Protein AF-D7KX42-F1 (afdb_monomer_lite)

Structure (mmCIF, N/CA/C/O backbone):
data_AF-D7KX42-F1
#
_entry.id   AF-D7KX42-F1
#
loop_
_atom_site.group_PDB
_atom_site.id
_atom_site.type_symbol
_atom_site.label_atom_id
_atom_site.label_alt_id
_atom_site.label_comp_id
_atom_site.label_asym_id
_atom_site.label_entity_id
_atom_site.label_seq_id
_atom_site.pdbx_PDB_ins_code
_atom_site.Cartn_x
_atom_site.Cartn_y
_atom_site.Cartn_z
_atom_site.occupancy
_atom_site.B_iso_or_equiv
_atom_site.auth_seq_id
_atom_site.auth_comp_id
_atom_site.auth_asym_id
_atom_site.auth_atom_id
_atom_site.pdbx_PDB_model_num
ATOM 1 N N . MET A 1 1 ? 11.787 -17.133 -16.344 1.00 47.09 1 MET A N 1
ATOM 2 C CA . MET A 1 1 ? 11.813 -17.152 -14.866 1.00 47.09 1 MET A CA 1
ATOM 3 C C . MET A 1 1 ? 11.766 -15.702 -14.391 1.00 47.09 1 MET A C 1
ATOM 5 O O . MET A 1 1 ? 12.791 -15.034 -14.402 1.00 47.09 1 MET A O 1
ATOM 9 N N . PHE A 1 2 ? 10.572 -15.176 -14.101 1.00 55.16 2 PHE A N 1
ATOM 10 C CA . PHE A 1 2 ? 10.332 -13.769 -13.735 1.00 55.16 2 PHE A CA 1
ATOM 11 C C . PHE A 1 2 ? 10.331 -13.580 -12.207 1.00 55.16 2 PHE A C 1
ATOM 13 O O . PHE A 1 2 ? 9.434 -12.971 -11.638 1.00 55.16 2 PHE A O 1
ATOM 20 N N . SER A 1 3 ? 11.375 -14.069 -11.534 1.00 71.62 3 SER A N 1
ATOM 21 C CA . SER A 1 3 ? 11.422 -14.182 -10.065 1.00 71.62 3 SER A CA 1
ATOM 22 C C . SER A 1 3 ? 11.335 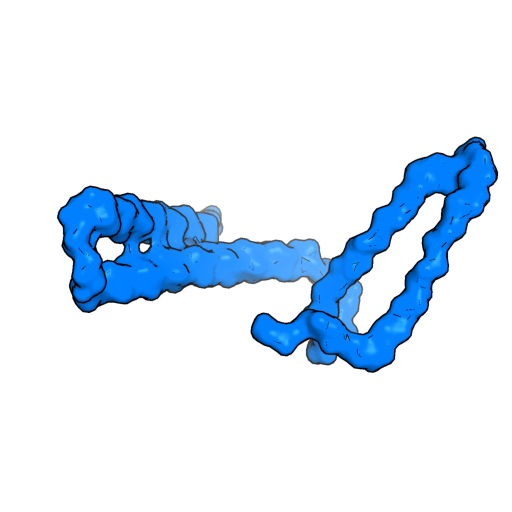-12.857 -9.294 1.00 71.62 3 SER A C 1
ATOM 24 O O . SER A 1 3 ? 11.072 -12.866 -8.095 1.00 71.62 3 SER A O 1
ATOM 26 N N . GLY A 1 4 ? 11.576 -11.715 -9.948 1.00 70.25 4 GLY A N 1
ATOM 27 C CA . GLY A 1 4 ? 11.383 -10.389 -9.351 1.00 70.25 4 GLY A CA 1
ATOM 28 C C . GLY A 1 4 ? 9.946 -9.875 -9.452 1.00 70.25 4 GLY A C 1
ATOM 29 O O . GLY A 1 4 ? 9.493 -9.155 -8.566 1.00 70.25 4 GLY A O 1
ATOM 30 N N . VAL A 1 5 ? 9.221 -10.259 -10.507 1.00 80.81 5 VAL A N 1
ATOM 31 C CA . VAL A 1 5 ? 7.817 -9.869 -10.700 1.00 80.81 5 VAL A CA 1
ATOM 32 C C . VAL A 1 5 ? 6.943 -10.633 -9.714 1.00 80.81 5 VAL A C 1
ATOM 34 O O . VAL A 1 5 ? 6.141 -10.009 -9.031 1.00 80.81 5 VAL A O 1
ATOM 37 N N . ASP A 1 6 ? 7.182 -11.936 -9.549 1.00 86.56 6 ASP A N 1
ATOM 38 C CA . ASP A 1 6 ? 6.420 -12.780 -8.619 1.00 86.56 6 ASP A CA 1
ATOM 39 C C . ASP A 1 6 ? 6.502 -12.253 -7.173 1.00 86.56 6 ASP A C 1
ATOM 41 O O . ASP A 1 6 ? 5.479 -12.072 -6.523 1.00 86.56 6 ASP A O 1
ATOM 45 N N . LYS A 1 7 ? 7.702 -11.871 -6.710 1.00 85.81 7 LYS A N 1
ATOM 46 C CA . LYS A 1 7 ? 7.916 -11.260 -5.381 1.00 85.81 7 LYS A CA 1
ATOM 47 C C . LYS A 1 7 ? 7.252 -9.894 -5.220 1.00 85.81 7 LYS A C 1
ATOM 49 O O . LYS A 1 7 ? 6.828 -9.529 -4.130 1.00 85.81 7 LYS A O 1
ATOM 54 N N . THR A 1 8 ? 7.194 -9.121 -6.303 1.00 88.44 8 THR A N 1
ATOM 55 C CA . THR A 1 8 ? 6.528 -7.812 -6.302 1.00 88.44 8 THR A CA 1
ATOM 56 C C . THR A 1 8 ? 5.021 -7.994 -6.167 1.00 88.44 8 THR A C 1
ATOM 58 O O . THR A 1 8 ? 4.385 -7.304 -5.378 1.00 88.44 8 THR A O 1
ATOM 61 N N . VAL A 1 9 ? 4.452 -8.944 -6.914 1.00 93.12 9 VAL A N 1
ATOM 62 C CA . VAL A 1 9 ? 3.028 -9.284 -6.841 1.00 93.12 9 VAL A CA 1
ATOM 63 C C . VAL A 1 9 ? 2.677 -9.830 -5.458 1.00 93.12 9 VAL A C 1
ATOM 65 O O . VAL A 1 9 ? 1.691 -9.392 -4.877 1.00 93.12 9 VAL A O 1
ATOM 68 N N . GLU A 1 10 ? 3.503 -10.713 -4.899 1.00 92.81 10 GLU A N 1
ATOM 69 C CA . GLU A 1 10 ? 3.324 -11.251 -3.546 1.00 92.81 10 GLU A CA 1
ATOM 70 C C . GLU A 1 10 ? 3.314 -10.145 -2.480 1.00 92.81 10 GLU A C 1
ATOM 72 O O . GLU A 1 10 ? 2.393 -10.092 -1.666 1.00 92.81 10 GLU A O 1
ATOM 77 N N . ALA A 1 11 ? 4.269 -9.208 -2.529 1.00 91.88 11 ALA A N 1
ATOM 78 C CA . ALA A 1 11 ? 4.301 -8.066 -1.616 1.00 91.88 11 ALA A CA 1
ATOM 79 C C . ALA A 1 11 ? 3.043 -7.188 -1.743 1.00 91.88 11 ALA A C 1
ATOM 81 O O . ALA A 1 11 ? 2.475 -6.772 -0.738 1.00 91.88 11 ALA A O 1
ATOM 82 N N . LEU A 1 12 ? 2.567 -6.935 -2.966 1.00 95.94 12 LEU A N 1
ATOM 83 C CA . LEU A 1 12 ? 1.358 -6.135 -3.188 1.00 95.94 12 LEU A CA 1
ATOM 84 C C . LEU A 1 12 ? 0.095 -6.818 -2.656 1.00 95.94 12 LEU A C 1
ATOM 86 O O . LEU A 1 12 ? -0.731 -6.150 -2.036 1.00 95.94 12 LEU A O 1
ATOM 90 N N . LEU A 1 13 ? -0.049 -8.128 -2.872 1.00 96.88 13 LEU A N 1
ATOM 91 C CA . LEU A 1 13 ? -1.172 -8.900 -2.338 1.00 96.88 13 LEU A CA 1
ATOM 92 C C . LEU A 1 13 ? -1.152 -8.905 -0.807 1.00 96.88 13 LEU A C 1
ATOM 94 O O . LEU A 1 13 ? -2.171 -8.635 -0.179 1.00 96.88 13 LEU A O 1
ATOM 98 N N . HIS A 1 14 ? 0.022 -9.107 -0.207 1.00 96.56 14 HIS A N 1
ATOM 99 C CA . HIS A 1 14 ? 0.171 -9.062 1.243 1.00 96.56 14 HIS A CA 1
ATOM 100 C C . HIS A 1 14 ? -0.208 -7.690 1.827 1.00 96.56 14 HIS A C 1
ATOM 102 O O . HIS A 1 14 ? -1.012 -7.607 2.757 1.00 96.56 14 HIS A O 1
ATOM 108 N N . GLY A 1 15 ? 0.296 -6.600 1.239 1.00 96.56 15 GLY A N 1
ATOM 109 C CA . GLY A 1 15 ? -0.063 -5.240 1.646 1.00 96.56 15 GLY A CA 1
ATOM 110 C C . GLY A 1 15 ? -1.555 -4.940 1.471 1.00 96.56 15 GLY A C 1
ATOM 111 O O . GLY A 1 15 ? -2.150 -4.263 2.309 1.00 96.56 15 GLY A O 1
ATOM 112 N N . GLN A 1 16 ? -2.185 -5.471 0.420 1.00 97.38 16 GLN A N 1
ATOM 113 C CA . GLN A 1 16 ? -3.626 -5.343 0.197 1.00 97.38 16 GLN A CA 1
ATOM 114 C C . GLN A 1 16 ? -4.438 -6.027 1.304 1.00 97.38 16 GLN A C 1
ATOM 116 O O . GLN A 1 16 ? -5.381 -5.426 1.824 1.00 97.38 16 GLN A O 1
ATOM 121 N N . ASP A 1 17 ? -4.071 -7.247 1.690 1.00 96.38 17 ASP A N 1
ATOM 122 C CA . ASP A 1 17 ? -4.748 -7.983 2.760 1.00 96.38 17 ASP A CA 1
ATOM 123 C C . ASP A 1 17 ? -4.641 -7.245 4.100 1.00 96.38 17 ASP A C 1
ATOM 125 O O . ASP A 1 17 ? -5.647 -7.050 4.791 1.00 96.38 17 ASP A O 1
ATOM 129 N N . CYS A 1 18 ? -3.450 -6.740 4.435 1.00 94.25 18 CYS A N 1
ATOM 130 C CA . CYS A 1 18 ? -3.239 -5.927 5.633 1.00 94.25 18 CYS A CA 1
ATOM 131 C C . CYS A 1 18 ? -4.054 -4.625 5.604 1.00 94.25 18 CYS A C 1
ATOM 133 O O . CYS A 1 18 ? -4.653 -4.258 6.615 1.00 94.25 18 CYS A O 1
ATOM 135 N N . ALA A 1 19 ? -4.136 -3.948 4.455 1.00 95.12 19 ALA A N 1
ATOM 136 C CA . ALA A 1 19 ? -4.928 -2.729 4.302 1.00 95.12 19 ALA A CA 1
ATOM 137 C C . ALA A 1 19 ? -6.433 -2.993 4.452 1.00 95.12 19 ALA A C 1
ATOM 139 O O . ALA A 1 19 ? -7.141 -2.205 5.081 1.00 95.12 19 ALA A O 1
ATOM 140 N N . ASN A 1 20 ? -6.926 -4.116 3.928 1.00 94.38 20 ASN A N 1
ATOM 141 C CA . ASN A 1 20 ? -8.314 -4.536 4.111 1.00 94.38 20 ASN A CA 1
ATOM 142 C C . 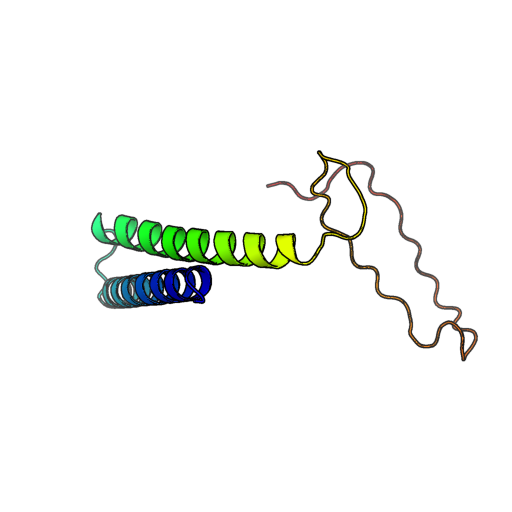ASN A 1 20 ? -8.611 -4.845 5.582 1.00 94.38 20 ASN A C 1
ATOM 144 O O . ASN A 1 20 ? -9.648 -4.428 6.098 1.00 94.38 20 ASN A O 1
ATOM 148 N N . HIS A 1 21 ? -7.694 -5.518 6.279 1.00 92.19 21 HIS A N 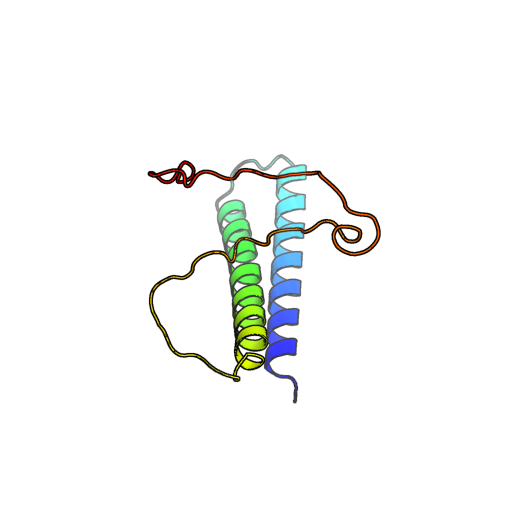1
ATOM 149 C CA . HIS A 1 21 ? -7.840 -5.786 7.707 1.00 92.19 21 HIS A CA 1
ATOM 150 C C . HIS A 1 21 ? -7.848 -4.492 8.530 1.00 92.19 21 HIS A C 1
ATOM 152 O O . HIS A 1 21 ? -8.733 -4.293 9.361 1.00 92.19 21 HIS A O 1
ATOM 158 N N . LEU A 1 22 ? -6.933 -3.569 8.231 1.00 90.81 22 LEU A N 1
ATOM 159 C CA . LEU A 1 22 ? -6.887 -2.246 8.846 1.00 90.81 22 LEU A CA 1
ATOM 160 C C . LEU A 1 22 ? -8.189 -1.470 8.613 1.00 90.81 22 LEU A C 1
ATOM 162 O O . LEU A 1 22 ? -8.738 -0.883 9.542 1.00 90.81 22 LEU A O 1
ATOM 166 N N . LYS A 1 23 ? -8.713 -1.500 7.384 1.00 91.25 23 LYS A N 1
ATOM 167 C CA . LYS A 1 23 ? -9.986 -0.865 7.037 1.00 91.25 23 LYS A CA 1
ATOM 168 C C . LYS A 1 23 ? -11.137 -1.418 7.880 1.00 91.25 23 LYS A C 1
ATOM 170 O O . LYS A 1 23 ? -11.877 -0.630 8.459 1.00 91.25 23 LYS A O 1
ATOM 175 N N . MET A 1 24 ? -11.247 -2.743 8.006 1.00 88.62 24 MET A N 1
ATOM 176 C CA . MET A 1 24 ? -12.272 -3.369 8.850 1.00 88.62 24 MET A CA 1
ATOM 177 C C . MET A 1 24 ? -12.138 -2.954 10.322 1.00 88.62 24 MET A C 1
ATOM 179 O O . MET A 1 24 ? -13.144 -2.706 10.977 1.00 88.62 24 MET A O 1
ATOM 183 N N . GLN A 1 25 ? -10.919 -2.841 10.855 1.00 85.75 25 GLN A N 1
ATOM 184 C CA . GLN A 1 25 ? -10.710 -2.393 12.240 1.00 85.75 25 GLN A CA 1
ATOM 185 C C . GLN A 1 25 ? -11.147 -0.937 12.456 1.00 85.75 25 GLN A C 1
ATOM 187 O O . GLN A 1 25 ? -11.801 -0.624 13.451 1.00 85.75 25 GLN A O 1
ATOM 192 N N . LEU A 1 26 ? -10.836 -0.053 11.504 1.00 85.00 26 LEU A N 1
ATOM 193 C CA . LEU A 1 26 ? -11.217 1.359 11.568 1.00 85.00 26 LEU A CA 1
ATOM 194 C C . LEU A 1 26 ? -12.734 1.565 11.450 1.00 85.00 26 LEU A C 1
ATOM 196 O O . LEU A 1 26 ? -13.287 2.414 12.148 1.00 85.00 26 LEU A O 1
ATOM 200 N N . GLU A 1 27 ? -13.412 0.785 10.604 1.00 86.62 27 GLU A N 1
ATOM 201 C CA . GLU A 1 27 ? -14.873 0.841 10.437 1.00 86.62 27 GLU A CA 1
ATOM 202 C C . GLU A 1 27 ? -15.629 0.358 11.686 1.00 86.62 27 GLU A C 1
ATOM 204 O O . GLU A 1 27 ? -16.722 0.843 11.969 1.00 86.62 27 GLU A O 1
ATOM 209 N N . ASN A 1 28 ? -15.030 -0.531 12.483 1.00 82.12 28 ASN A N 1
ATOM 210 C CA . ASN A 1 28 ? -15.625 -1.057 13.715 1.00 82.12 28 ASN A CA 1
ATOM 211 C C . ASN A 1 28 ? -15.385 -0.175 14.963 1.00 82.12 28 ASN A C 1
ATOM 213 O O . ASN A 1 28 ? -15.705 -0.595 16.072 1.00 82.12 28 ASN A O 1
ATOM 217 N N . HIS A 1 29 ? -14.852 1.047 14.809 1.00 70.12 29 HIS A N 1
ATOM 218 C CA . HIS A 1 29 ? -14.540 1.984 15.905 1.00 70.12 29 HIS A CA 1
ATOM 219 C C . HIS A 1 29 ? -13.593 1.438 16.997 1.00 70.12 29 HIS A C 1
ATOM 221 O O . HIS A 1 29 ? -13.521 2.004 18.090 1.00 70.12 29 HIS A O 1
ATOM 227 N N . GLU A 1 30 ? -12.797 0.402 16.716 1.00 66.56 30 GLU A N 1
ATOM 228 C CA . GLU A 1 30 ? -11.674 0.003 17.576 1.00 66.56 30 GLU A CA 1
ATOM 229 C C . GLU A 1 30 ? -10.511 0.985 17.372 1.00 66.56 30 GLU A C 1
ATOM 231 O O . GLU A 1 30 ? -9.534 0.744 16.663 1.00 66.56 30 GLU A O 1
ATOM 236 N N . THR A 1 31 ? -10.637 2.176 17.955 1.00 63.47 31 THR A N 1
ATOM 237 C CA . THR A 1 31 ? -9.619 3.216 17.827 1.00 63.47 31 THR A CA 1
ATOM 238 C C . THR A 1 31 ? -8.391 2.891 18.675 1.00 63.47 31 THR A C 1
ATOM 240 O O . THR A 1 31 ? -8.444 2.947 19.903 1.00 63.47 31 THR A O 1
ATOM 243 N N . ARG A 1 32 ? -7.269 2.679 17.973 1.00 63.81 32 ARG A N 1
ATOM 244 C CA . ARG A 1 32 ? -5.878 2.681 18.458 1.00 63.81 32 ARG A CA 1
ATOM 245 C C . ARG A 1 32 ? -5.475 1.450 19.279 1.00 63.81 32 ARG A C 1
ATOM 247 O O . ARG A 1 32 ? -5.133 1.537 20.454 1.00 63.81 32 ARG A O 1
ATOM 254 N N . SER A 1 33 ? -5.461 0.305 18.603 1.00 68.31 33 SER A N 1
ATOM 255 C CA . SER A 1 33 ? -4.794 -0.916 19.063 1.00 68.31 33 SER A CA 1
ATOM 256 C C . SER A 1 33 ? -3.353 -0.970 18.539 1.00 68.31 33 SER A C 1
ATOM 258 O O . SER A 1 33 ? -3.086 -0.525 17.423 1.00 68.31 33 SER A O 1
ATOM 260 N N . LEU A 1 34 ? -2.431 -1.577 19.297 1.00 71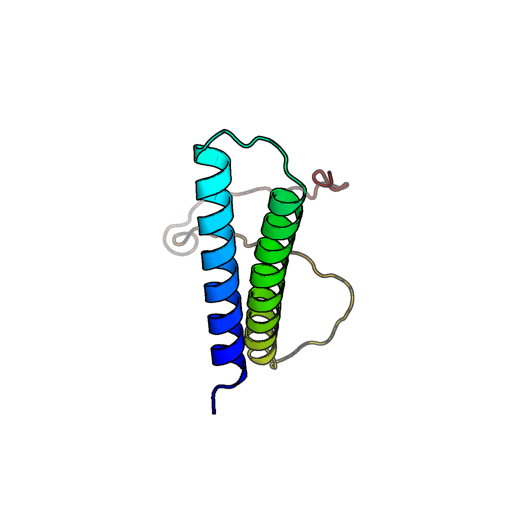.50 34 LEU A N 1
ATOM 261 C CA . LEU A 1 34 ? -1.074 -1.919 18.828 1.00 71.50 34 LEU A CA 1
ATOM 262 C C . LEU A 1 34 ? -1.100 -2.717 17.508 1.00 71.50 34 LEU A C 1
ATOM 264 O O . LEU A 1 34 ? -0.167 -2.640 16.717 1.00 71.50 34 LEU A O 1
ATOM 268 N N . GLN A 1 35 ? -2.186 -3.449 17.236 1.00 80.44 35 GLN A N 1
ATOM 269 C CA . GLN A 1 35 ? -2.373 -4.151 15.964 1.00 80.44 35 GLN A CA 1
ATOM 270 C C . GLN A 1 35 ? -2.528 -3.209 14.768 1.00 80.44 35 GLN A C 1
ATOM 272 O O . GLN A 1 35 ? -2.044 -3.522 13.685 1.00 80.44 35 GLN A O 1
ATOM 277 N N . THR A 1 36 ? -3.168 -2.054 14.949 1.00 85.12 36 THR A N 1
ATOM 278 C CA . THR A 1 36 ? -3.355 -1.065 13.883 1.00 85.12 36 THR A CA 1
ATOM 279 C C . THR A 1 36 ? -2.010 -0.492 13.443 1.00 85.12 36 THR A C 1
ATOM 281 O O . THR A 1 36 ? -1.762 -0.387 12.246 1.00 85.12 36 THR A O 1
ATOM 284 N N . GLU A 1 37 ? -1.120 -0.176 14.391 1.00 87.75 37 GLU A N 1
ATOM 285 C CA . GLU A 1 37 ? 0.232 0.313 14.083 1.00 87.75 37 GLU A CA 1
ATOM 286 C C . GLU A 1 37 ? 1.034 -0.740 13.307 1.00 87.75 37 GLU A C 1
ATOM 288 O O . GLU A 1 37 ? 1.588 -0.431 12.255 1.00 87.75 37 GLU A O 1
ATOM 293 N N . VAL A 1 38 ? 1.000 -2.004 13.743 1.00 90.44 38 VAL A N 1
ATOM 294 C CA . VAL A 1 38 ? 1.665 -3.112 13.032 1.00 90.44 38 VAL A CA 1
ATOM 295 C C . VAL A 1 38 ? 1.115 -3.293 11.613 1.00 90.44 38 VAL A C 1
ATOM 297 O O . VAL A 1 38 ? 1.887 -3.500 10.678 1.00 90.44 38 VAL A O 1
ATOM 300 N N . LEU A 1 39 ? -0.204 -3.196 11.420 1.00 90.75 39 LEU A N 1
ATOM 301 C CA . LEU A 1 39 ? -0.817 -3.302 10.094 1.00 90.75 39 LEU A CA 1
ATOM 302 C C . LEU A 1 39 ? -0.404 -2.145 9.180 1.00 90.75 39 LEU A C 1
ATOM 304 O O . LEU A 1 39 ? -0.100 -2.388 8.016 1.00 90.75 39 LEU A O 1
ATOM 308 N N . VAL A 1 40 ? -0.359 -0.912 9.691 1.00 93.12 40 VAL A N 1
ATOM 309 C CA . VAL A 1 40 ? 0.097 0.257 8.922 1.00 93.12 40 VAL A CA 1
ATOM 310 C C . VAL A 1 40 ? 1.547 0.080 8.478 1.00 93.12 40 VAL A C 1
ATOM 312 O O . VAL A 1 40 ? 1.828 0.226 7.290 1.00 93.12 40 VAL A O 1
ATOM 315 N N . GLU A 1 41 ? 2.446 -0.288 9.391 1.00 94.00 41 GLU A N 1
ATOM 316 C CA . GLU A 1 41 ? 3.857 -0.542 9.064 1.00 94.00 41 GLU A CA 1
ATOM 317 C C . GLU A 1 41 ? 3.992 -1.653 8.014 1.00 94.00 41 GLU A C 1
ATOM 319 O O . GLU A 1 41 ? 4.672 -1.483 7.005 1.00 94.00 41 GLU A O 1
ATOM 324 N N . THR A 1 42 ? 3.244 -2.750 8.168 1.00 94.12 42 THR A N 1
ATOM 325 C CA . THR A 1 42 ? 3.268 -3.875 7.215 1.00 94.12 42 THR A CA 1
ATOM 326 C C . THR A 1 42 ? 2.773 -3.465 5.821 1.00 94.12 42 THR A C 1
ATOM 328 O O . THR A 1 42 ? 3.322 -3.900 4.803 1.00 94.12 42 THR A O 1
ATOM 331 N N . VAL A 1 43 ? 1.756 -2.597 5.744 1.00 96.62 43 VAL A N 1
ATOM 332 C CA . VAL A 1 43 ? 1.282 -2.020 4.476 1.00 96.62 43 VAL A CA 1
ATOM 333 C C . VAL A 1 43 ? 2.389 -1.182 3.837 1.00 96.62 43 VAL A C 1
ATOM 335 O O . VAL A 1 43 ? 2.692 -1.368 2.658 1.00 96.62 43 VAL A O 1
ATOM 338 N N . LEU A 1 44 ? 3.017 -0.285 4.600 1.00 96.19 44 LEU A N 1
ATOM 339 C CA . LEU A 1 44 ? 4.078 0.589 4.098 1.00 96.19 44 LEU A CA 1
ATOM 340 C C . LEU A 1 44 ? 5.298 -0.205 3.614 1.00 96.19 44 LEU A C 1
ATOM 342 O O . LEU A 1 44 ? 5.802 0.069 2.521 1.00 96.19 44 LEU A O 1
ATOM 346 N N . ASP A 1 45 ? 5.718 -1.226 4.358 1.00 95.50 45 ASP A N 1
ATOM 347 C CA . ASP A 1 45 ? 6.818 -2.116 3.978 1.00 95.50 45 ASP A CA 1
ATOM 348 C C . ASP A 1 45 ? 6.522 -2.857 2.675 1.00 95.50 45 ASP A C 1
ATOM 350 O O . ASP A 1 45 ? 7.358 -2.900 1.769 1.00 95.50 45 ASP A O 1
ATOM 354 N N . SER A 1 46 ? 5.301 -3.369 2.526 1.00 94.62 46 SER A N 1
ATOM 355 C CA . SER A 1 46 ? 4.858 -4.060 1.313 1.00 94.62 46 SER A CA 1
ATOM 356 C C . SER A 1 46 ? 4.966 -3.165 0.071 1.00 94.62 46 SER A C 1
ATOM 358 O O . SER A 1 46 ? 5.502 -3.577 -0.965 1.00 94.62 46 SER A O 1
ATOM 360 N N . PHE A 1 47 ? 4.537 -1.902 0.178 1.00 94.62 47 PHE A N 1
ATOM 361 C CA . PHE A 1 47 ? 4.697 -0.919 -0.897 1.00 94.62 47 PHE A CA 1
ATOM 362 C C . PHE A 1 47 ? 6.162 -0.531 -1.126 1.00 94.62 47 PHE A C 1
ATOM 364 O O . PHE A 1 47 ? 6.587 -0.409 -2.277 1.00 94.62 47 PHE A O 1
ATOM 371 N N . SER A 1 48 ? 6.952 -0.372 -0.064 1.00 94.62 48 SER A N 1
ATOM 372 C CA . SER A 1 48 ? 8.383 -0.057 -0.147 1.00 94.62 48 SER A CA 1
ATOM 373 C C . SER A 1 48 ? 9.159 -1.137 -0.908 1.00 94.62 48 SER A C 1
ATOM 375 O O . SER A 1 48 ? 9.952 -0.832 -1.808 1.00 94.62 48 SER A O 1
ATOM 377 N N . ILE A 1 49 ? 8.869 -2.411 -0.629 1.00 91.12 49 ILE A N 1
ATOM 378 C CA . ILE A 1 49 ? 9.439 -3.563 -1.334 1.00 91.12 49 ILE A CA 1
ATOM 379 C C . ILE A 1 49 ? 9.051 -3.519 -2.815 1.00 91.12 49 ILE A C 1
ATOM 381 O O . ILE A 1 49 ? 9.930 -3.559 -3.683 1.00 91.12 49 ILE A O 1
ATOM 385 N N . ALA A 1 50 ? 7.760 -3.375 -3.123 1.00 91.44 50 ALA A N 1
ATOM 386 C CA . ALA A 1 50 ? 7.275 -3.352 -4.501 1.00 91.44 50 ALA A CA 1
ATOM 387 C C . ALA A 1 50 ? 7.895 -2.204 -5.323 1.00 91.44 50 ALA A C 1
ATOM 389 O O . ALA A 1 50 ? 8.369 -2.411 -6.446 1.00 91.44 50 ALA A O 1
ATOM 390 N N . LEU A 1 51 ? 7.968 -1.002 -4.745 1.00 89.00 51 LEU A N 1
ATOM 391 C CA . LEU A 1 51 ? 8.580 0.166 -5.381 1.00 89.00 51 LEU A CA 1
ATOM 392 C C . LEU A 1 51 ? 10.090 -0.003 -5.571 1.00 89.00 51 LEU A C 1
ATOM 394 O O . LEU A 1 51 ? 10.618 0.391 -6.613 1.00 89.00 51 LEU A O 1
ATOM 398 N N . SER A 1 52 ? 10.788 -0.627 -4.621 1.00 89.12 52 SER A N 1
ATOM 399 C CA . SER A 1 52 ? 12.223 -0.913 -4.736 1.00 89.12 52 SER A CA 1
ATOM 400 C C . SER A 1 52 ? 12.524 -1.837 -5.918 1.00 89.12 52 SER A C 1
ATOM 402 O O . SER A 1 52 ? 13.447 -1.578 -6.698 1.00 89.12 52 SER A O 1
ATOM 404 N N . PHE A 1 53 ? 11.708 -2.874 -6.122 1.00 86.62 53 PHE A N 1
ATOM 405 C CA . PHE A 1 53 ? 11.825 -3.749 -7.290 1.00 86.62 53 PHE A CA 1
ATOM 406 C C . PHE A 1 53 ? 11.494 -3.022 -8.595 1.00 86.62 53 PHE A C 1
ATOM 408 O O . PHE A 1 53 ? 12.242 -3.142 -9.569 1.00 86.62 53 PHE A O 1
ATOM 415 N N . PHE A 1 54 ? 10.434 -2.214 -8.616 1.00 85.12 54 PHE A N 1
ATOM 416 C CA . PHE A 1 54 ? 10.066 -1.416 -9.786 1.00 85.12 54 PHE A CA 1
ATOM 417 C C . PHE A 1 54 ? 11.171 -0.422 -10.185 1.00 85.12 54 PHE A C 1
ATOM 419 O O . PHE A 1 54 ? 11.549 -0.330 -11.357 1.00 85.12 54 PHE A O 1
ATOM 426 N N . MET A 1 55 ? 11.761 0.277 -9.212 1.00 83.56 55 MET A N 1
ATOM 427 C CA . MET A 1 55 ? 12.892 1.178 -9.443 1.00 83.56 55 MET A CA 1
ATOM 428 C C . MET A 1 55 ? 14.148 0.431 -9.906 1.00 83.56 55 MET A C 1
ATOM 430 O O . MET A 1 55 ? 14.865 0.911 -10.781 1.00 83.56 55 MET A O 1
ATOM 434 N N . SER A 1 56 ? 14.399 -0.773 -9.391 1.00 80.50 56 SER A N 1
ATOM 435 C CA . SER A 1 56 ? 15.497 -1.631 -9.854 1.00 80.50 56 SER A CA 1
ATOM 436 C C . SER A 1 56 ? 15.315 -2.095 -11.307 1.00 80.50 56 SER A C 1
ATOM 438 O O . SER A 1 56 ? 16.280 -2.174 -12.069 1.00 80.50 56 SER A O 1
ATOM 440 N N . ILE A 1 57 ? 14.085 -2.392 -11.731 1.00 77.38 57 ILE A N 1
ATOM 441 C CA . ILE A 1 57 ? 13.781 -2.761 -13.121 1.00 77.38 57 ILE A CA 1
ATOM 442 C C . ILE A 1 57 ? 13.938 -1.548 -14.042 1.00 77.38 57 ILE A C 1
ATOM 444 O O . ILE A 1 57 ? 14.659 -1.625 -15.032 1.00 77.38 57 ILE A O 1
ATOM 448 N N . THR A 1 58 ? 13.336 -0.413 -13.692 1.00 68.19 58 THR A N 1
ATOM 449 C CA . THR A 1 58 ? 13.396 0.812 -14.511 1.00 68.19 58 THR A CA 1
ATOM 450 C C . THR A 1 58 ? 14.805 1.409 -14.601 1.00 68.19 58 THR A C 1
ATOM 452 O O . THR A 1 58 ? 15.164 1.947 -15.645 1.00 68.19 58 THR A O 1
ATOM 455 N N . SER A 1 59 ? 15.644 1.236 -13.573 1.00 63.84 59 SER A N 1
ATOM 456 C CA . SER A 1 59 ? 17.069 1.602 -13.601 1.00 63.84 59 SER A CA 1
ATOM 457 C C . SER A 1 59 ? 17.882 0.758 -14.596 1.00 63.84 59 SER A C 1
ATOM 459 O O . SER A 1 59 ? 18.701 1.290 -15.343 1.00 63.84 59 SER A O 1
ATOM 461 N N . ARG A 1 60 ? 17.610 -0.553 -14.688 1.00 56.44 60 ARG A N 1
AT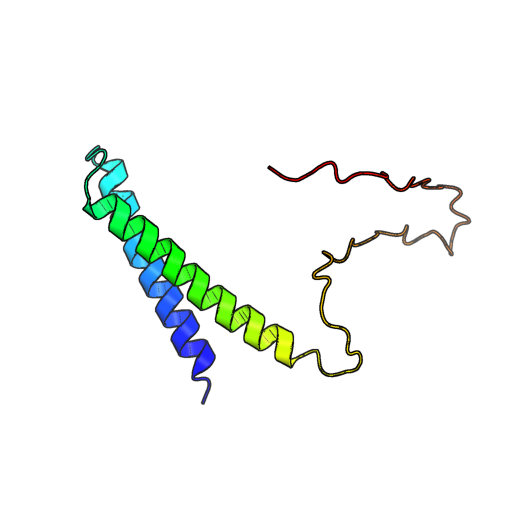OM 462 C CA . ARG A 1 60 ? 18.310 -1.467 -15.616 1.00 56.44 60 ARG A CA 1
ATOM 463 C C . ARG A 1 60 ? 17.996 -1.221 -17.095 1.00 56.44 60 ARG A C 1
ATOM 465 O O . ARG A 1 60 ? 18.741 -1.683 -17.950 1.00 56.44 60 ARG A O 1
ATOM 472 N N . HIS A 1 61 ? 16.939 -0.473 -17.404 1.00 48.47 61 HIS A N 1
ATOM 473 C CA . HIS A 1 61 ? 16.610 -0.062 -18.772 1.00 48.47 61 HIS A CA 1
ATOM 474 C C . HIS A 1 61 ? 17.264 1.266 -19.195 1.00 48.47 61 HIS A C 1
ATOM 476 O O . HIS A 1 61 ? 16.982 1.751 -20.288 1.00 48.47 61 HIS A O 1
ATOM 482 N N . HIS A 1 62 ? 18.146 1.850 -18.370 1.00 45.81 62 HIS A N 1
ATOM 483 C CA . HIS A 1 62 ? 18.790 3.138 -18.646 1.00 45.81 62 HIS A CA 1
ATOM 484 C C . HIS A 1 62 ? 20.326 3.066 -18.777 1.00 45.81 62 HIS A C 1
ATOM 486 O O . HIS A 1 62 ? 21.003 4.088 -18.641 1.00 45.81 62 HIS A O 1
ATOM 492 N N . GLU A 1 63 ? 20.898 1.898 -19.104 1.00 44.72 63 GLU A N 1
ATOM 493 C CA . GLU A 1 63 ? 22.282 1.817 -19.603 1.00 44.72 63 GLU A CA 1
ATOM 494 C C . GLU A 1 63 ? 22.359 2.217 -21.085 1.00 44.72 63 GLU A C 1
ATOM 496 O O . GLU A 1 63 ? 22.541 1.423 -22.004 1.00 44.72 63 GLU A O 1
ATOM 501 N N . SER A 1 64 ? 22.235 3.517 -21.317 1.00 43.22 64 SER A N 1
ATOM 502 C CA . SER A 1 64 ? 23.014 4.204 -22.340 1.00 43.22 64 SER A CA 1
ATOM 503 C C . SER A 1 64 ? 23.350 5.589 -21.804 1.00 43.22 64 SER A C 1
ATOM 505 O O . SER A 1 64 ? 22.507 6.479 -21.738 1.00 43.22 64 SER A O 1
ATOM 507 N N . SER A 1 65 ? 24.607 5.700 -21.373 1.00 46.31 65 SER A N 1
ATOM 508 C CA . SER A 1 65 ? 25.375 6.917 -21.110 1.00 46.31 65 SER A CA 1
ATOM 509 C C . SER A 1 65 ? 24.768 7.948 -20.155 1.00 46.31 65 SER A C 1
ATOM 511 O O . SER A 1 65 ? 24.081 8.881 -20.564 1.00 46.31 65 SER A O 1
ATOM 513 N N . SER A 1 66 ? 25.212 7.928 -18.898 1.00 43.06 66 SER A N 1
ATOM 514 C CA . SER A 1 66 ? 26.272 8.848 -18.436 1.00 43.06 66 SER A CA 1
ATOM 515 C C . SER A 1 66 ? 26.383 8.808 -16.915 1.00 43.06 66 SER A C 1
ATOM 517 O O . SER A 1 66 ? 25.433 9.075 -16.183 1.00 43.06 66 SER A O 1
ATOM 519 N N . GLN A 1 67 ? 27.587 8.483 -16.459 1.00 47.47 67 GLN A N 1
ATOM 520 C CA . GLN A 1 67 ? 28.024 8.580 -15.077 1.00 47.47 67 GLN A CA 1
ATOM 521 C C . GLN A 1 67 ? 27.931 10.040 -14.605 1.00 47.47 67 GLN A C 1
ATOM 523 O O . GLN A 1 67 ? 28.602 10.904 -15.160 1.00 47.47 67 GLN A O 1
ATOM 528 N N . ASN A 1 68 ? 27.147 10.312 -13.560 1.00 40.22 68 ASN A N 1
ATOM 529 C CA . ASN A 1 68 ? 27.637 11.105 -12.434 1.00 40.22 68 ASN A CA 1
ATOM 530 C C . ASN A 1 68 ? 26.738 10.908 -11.206 1.00 40.22 68 ASN A C 1
ATOM 532 O O . ASN A 1 68 ? 25.549 11.228 -11.213 1.00 40.22 68 ASN A O 1
ATOM 536 N N . MET A 1 69 ? 27.329 10.343 -10.155 1.00 50.56 69 MET A N 1
ATOM 537 C CA . MET A 1 69 ? 26.742 10.260 -8.823 1.00 50.56 69 MET A CA 1
ATOM 538 C C . MET A 1 69 ? 26.552 11.664 -8.234 1.00 50.56 69 MET A C 1
ATOM 540 O O . MET A 1 69 ? 27.343 12.568 -8.478 1.00 50.56 69 MET A O 1
ATOM 544 N N . PHE A 1 70 ? 25.551 11.779 -7.360 1.00 40.75 70 PHE A N 1
ATOM 545 C CA . PHE A 1 70 ? 25.352 12.884 -6.415 1.00 40.75 70 PHE A CA 1
ATOM 546 C C . PHE A 1 70 ? 24.653 14.155 -6.927 1.00 40.75 70 PHE A C 1
ATOM 548 O O . PHE A 1 70 ? 25.022 15.277 -6.608 1.00 40.75 70 PHE A O 1
ATOM 555 N N . SER A 1 71 ? 23.543 13.991 -7.641 1.00 37.81 71 SER A N 1
ATOM 556 C CA . SER A 1 71 ? 22.370 14.856 -7.452 1.00 37.81 71 SER A CA 1
ATOM 557 C C . SER A 1 71 ? 21.153 14.155 -8.040 1.00 37.81 71 SER A C 1
ATOM 559 O O . SER A 1 71 ? 20.968 14.059 -9.250 1.00 37.81 71 SER A O 1
ATOM 561 N N . LYS A 1 72 ? 20.302 13.615 -7.168 1.00 48.62 72 LYS A N 1
ATOM 562 C CA . LYS A 1 72 ? 18.976 13.108 -7.532 1.00 48.62 72 LYS A CA 1
ATOM 563 C C . LYS A 1 72 ? 18.074 14.322 -7.801 1.00 48.62 72 LYS A C 1
ATOM 565 O O . LYS A 1 72 ? 17.125 14.586 -7.074 1.00 48.62 72 LYS A O 1
ATOM 570 N N . SER A 1 73 ? 18.432 15.137 -8.792 1.00 49.66 73 SER A N 1
ATOM 571 C CA . SER A 1 73 ? 17.634 16.273 -9.228 1.00 49.66 73 SER A CA 1
ATOM 572 C C . SER A 1 73 ? 16.421 15.708 -9.945 1.00 49.66 73 SER A C 1
ATOM 574 O O . SER A 1 73 ? 16.544 15.188 -11.053 1.00 49.66 73 SER A O 1
ATOM 576 N N . LEU A 1 74 ? 15.257 15.786 -9.296 1.00 54.38 74 LEU A N 1
ATOM 577 C CA . LEU A 1 74 ? 13.956 15.668 -9.952 1.00 54.38 74 LEU A CA 1
ATOM 578 C C . LEU A 1 74 ? 14.041 16.393 -11.300 1.00 54.38 74 LEU A C 1
ATOM 580 O O . LEU A 1 74 ? 14.198 17.617 -11.338 1.00 54.38 74 LEU A O 1
ATOM 584 N N . LYS A 1 75 ? 14.032 15.638 -12.406 1.00 52.22 75 LYS A N 1
ATOM 585 C CA . LYS A 1 75 ? 14.074 16.221 -13.748 1.00 52.22 75 LYS A CA 1
ATOM 586 C C . LYS A 1 75 ? 12.828 17.084 -13.886 1.00 52.22 75 LYS A C 1
ATOM 588 O O . LYS A 1 75 ? 11.713 16.576 -13.950 1.00 52.22 75 LYS A O 1
ATOM 593 N N . ARG A 1 76 ? 13.023 18.400 -13.886 1.00 51.50 76 ARG A N 1
ATOM 594 C CA . ARG A 1 76 ? 11.957 19.364 -14.131 1.00 51.50 76 ARG A CA 1
ATOM 595 C C . ARG A 1 76 ? 11.521 19.187 -15.586 1.00 51.50 76 ARG A C 1
ATOM 597 O O . ARG A 1 76 ? 12.277 19.505 -16.499 1.00 51.50 76 ARG A O 1
ATOM 604 N N . CYS A 1 77 ? 10.340 18.616 -15.797 1.00 48.94 77 CYS A N 1
ATOM 605 C CA . CYS A 1 77 ? 9.760 18.483 -17.129 1.00 48.94 77 CYS A CA 1
ATOM 606 C C . CYS A 1 77 ? 9.242 19.854 -17.574 1.00 48.94 77 CYS A C 1
ATOM 608 O O . CYS A 1 77 ? 8.365 20.428 -16.930 1.00 48.94 77 CYS A O 1
ATOM 610 N N . TYR A 1 78 ? 9.802 20.389 -18.657 1.00 60.75 78 TYR A N 1
ATOM 611 C CA . TYR A 1 78 ? 9.335 21.629 -19.271 1.00 60.75 78 TYR A CA 1
ATOM 612 C C . TYR A 1 78 ? 8.421 21.282 -20.446 1.00 60.75 78 TYR A C 1
ATOM 614 O O . TYR A 1 78 ? 8.839 20.574 -21.361 1.00 60.75 78 TYR A O 1
ATOM 622 N N . TYR A 1 79 ? 7.191 21.788 -20.433 1.00 63.22 79 TYR A N 1
ATOM 623 C CA . TYR A 1 79 ? 6.285 21.689 -21.575 1.00 63.22 79 TYR A CA 1
ATOM 624 C C . TYR A 1 79 ? 6.584 22.827 -22.557 1.00 63.22 79 TYR A C 1
ATOM 626 O O . TYR A 1 79 ? 6.769 23.972 -22.144 1.00 63.22 79 TYR A O 1
ATOM 634 N N . ARG A 1 80 ? 6.644 22.517 -23.855 1.00 65.25 80 ARG A N 1
ATOM 635 C CA . ARG A 1 80 ? 6.741 23.508 -24.936 1.00 65.25 80 ARG A CA 1
ATOM 636 C C . ARG A 1 80 ? 5.442 23.537 -25.734 1.00 65.25 80 ARG A C 1
ATOM 638 O O . ARG A 1 80 ? 4.744 22.531 -25.820 1.00 65.25 80 ARG A O 1
ATOM 645 N N . CYS A 1 81 ? 5.129 24.694 -26.313 1.00 64.69 81 CYS A N 1
ATOM 646 C CA . CYS A 1 81 ? 4.004 24.830 -27.230 1.00 64.69 81 CYS A CA 1
ATOM 647 C C . CYS A 1 81 ? 4.273 24.001 -28.492 1.00 64.69 81 CYS A C 1
ATOM 649 O O . CYS A 1 81 ? 5.298 24.196 -29.141 1.00 64.69 81 CYS A O 1
ATOM 651 N N . ALA A 1 82 ? 3.349 23.106 -28.843 1.00 72.44 82 ALA A N 1
ATOM 652 C CA . ALA A 1 82 ? 3.461 22.263 -30.035 1.00 72.44 82 ALA A CA 1
ATOM 653 C C . ALA A 1 82 ? 3.417 23.064 -31.350 1.00 72.44 82 ALA A C 1
ATOM 655 O O . ALA A 1 82 ? 3.888 22.581 -32.367 1.00 72.44 82 ALA A O 1
ATOM 656 N N . TYR A 1 83 ? 2.893 24.293 -31.316 1.00 70.56 83 TYR A N 1
ATOM 657 C CA . TYR A 1 83 ? 2.744 25.176 -32.479 1.00 70.56 83 TYR A CA 1
ATOM 658 C C . TYR A 1 83 ? 3.790 26.298 -32.519 1.00 70.56 83 TYR A C 1
ATOM 660 O O . TYR A 1 83 ? 3.616 27.281 -33.242 1.00 70.56 83 TYR A O 1
ATOM 668 N N . ALA A 1 84 ? 4.843 26.200 -31.697 1.00 67.31 84 ALA A N 1
ATOM 669 C CA . ALA A 1 84 ? 5.883 27.224 -31.626 1.00 67.31 84 ALA A CA 1
ATOM 670 C C . ALA A 1 84 ? 6.549 27.455 -32.992 1.00 67.31 84 ALA A C 1
ATOM 672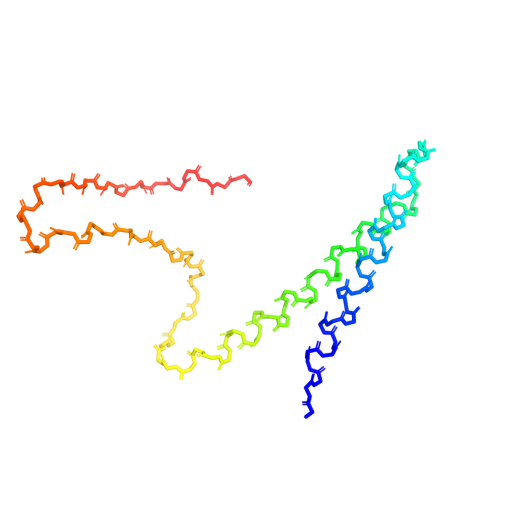 O O . ALA A 1 84 ? 6.774 28.606 -33.361 1.00 67.31 84 ALA A O 1
ATOM 673 N N . ASP A 1 85 ? 6.776 26.374 -33.742 1.00 66.38 85 ASP A N 1
ATOM 674 C CA . ASP A 1 85 ? 7.501 26.407 -35.013 1.00 66.38 85 ASP A CA 1
ATOM 675 C C . ASP A 1 85 ? 6.577 26.634 -36.229 1.00 66.38 85 ASP A C 1
ATOM 677 O O . ASP A 1 85 ? 7.005 27.226 -37.217 1.00 66.38 85 ASP A O 1
ATOM 681 N N . ASP A 1 86 ? 5.294 26.255 -36.140 1.00 69.94 86 ASP A N 1
ATOM 682 C CA . ASP A 1 86 ? 4.370 26.265 -37.289 1.00 69.94 86 ASP A CA 1
ATOM 683 C C . ASP A 1 86 ? 3.583 27.577 -37.471 1.00 69.94 86 ASP A C 1
ATOM 685 O O . ASP A 1 86 ? 3.146 27.884 -38.581 1.00 69.94 86 ASP A O 1
ATOM 689 N N . GLN A 1 87 ? 3.357 28.361 -36.407 1.00 63.44 87 GLN A N 1
ATOM 690 C CA . GLN A 1 87 ? 2.491 29.557 -36.466 1.00 63.44 87 GLN A CA 1
ATOM 691 C C . GLN A 1 87 ? 3.087 30.823 -35.834 1.00 63.44 87 GLN A C 1
ATOM 693 O O . GLN A 1 87 ? 2.347 31.732 -35.464 1.00 63.44 87 GLN A O 1
ATOM 698 N N . ASN A 1 88 ? 4.418 30.916 -35.733 1.00 65.56 88 ASN A N 1
ATOM 699 C CA . ASN A 1 88 ? 5.111 32.078 -35.156 1.00 65.56 88 ASN A CA 1
ATOM 700 C C . ASN A 1 88 ? 4.500 32.488 -33.799 1.00 65.56 88 ASN A C 1
ATOM 702 O O . ASN A 1 88 ? 4.089 33.629 -33.575 1.00 65.56 88 ASN A O 1
ATOM 706 N N . CYS A 1 89 ? 4.351 31.509 -32.902 1.00 68.81 89 CYS A N 1
ATOM 707 C CA . CYS A 1 89 ? 3.686 31.720 -31.624 1.00 68.81 89 CYS A CA 1
ATOM 708 C C . CYS A 1 89 ? 4.531 32.651 -30.736 1.00 68.81 89 CYS A C 1
ATOM 710 O O . CYS A 1 89 ? 5.558 32.251 -30.195 1.00 68.81 89 CYS A O 1
ATOM 712 N N . HIS A 1 90 ? 4.079 33.893 -30.539 1.00 72.25 90 HIS A N 1
ATOM 713 C CA . HIS A 1 90 ? 4.783 34.908 -29.738 1.00 72.25 90 HIS A CA 1
ATOM 714 C C . HIS A 1 90 ? 4.658 34.724 -28.211 1.00 72.25 90 HIS A C 1
ATOM 716 O O . HIS A 1 90 ? 5.067 35.598 -27.440 1.00 72.25 90 HIS A O 1
ATOM 722 N N . ALA A 1 91 ? 4.089 33.610 -27.744 1.00 68.94 91 ALA A N 1
ATOM 723 C CA . ALA A 1 91 ? 3.964 33.332 -26.319 1.00 68.94 91 ALA A CA 1
ATOM 724 C C . ALA A 1 91 ? 5.354 33.084 -25.707 1.00 68.94 91 ALA A C 1
ATOM 726 O O . ALA A 1 91 ? 6.014 32.090 -26.001 1.00 68.94 91 ALA A O 1
ATOM 727 N N . THR A 1 92 ? 5.806 33.991 -24.838 1.00 63.84 92 THR A N 1
ATOM 728 C CA . THR A 1 92 ? 7.119 33.906 -24.185 1.00 63.84 92 THR A CA 1
ATOM 729 C C . THR A 1 92 ? 6.958 33.614 -22.697 1.00 63.84 92 THR A C 1
ATOM 731 O O . THR A 1 92 ? 6.325 34.369 -21.964 1.00 63.84 92 THR A O 1
ATOM 734 N N . GLN A 1 93 ? 7.552 32.516 -22.224 1.00 68.56 93 GLN A N 1
ATOM 735 C CA . GLN A 1 93 ? 7.629 32.213 -20.795 1.00 68.56 93 GLN A CA 1
ATOM 736 C C . GLN A 1 93 ? 8.977 32.694 -20.251 1.00 68.56 93 GLN A C 1
ATOM 738 O O . GLN A 1 93 ? 10.032 32.242 -20.695 1.00 68.56 93 GLN A O 1
ATOM 743 N N . ARG A 1 94 ? 8.957 33.606 -19.275 1.00 59.59 94 ARG A N 1
ATOM 744 C CA . ARG A 1 94 ? 10.156 34.020 -18.534 1.00 59.59 94 ARG A CA 1
ATOM 745 C C . ARG A 1 94 ? 10.185 33.294 -17.194 1.00 59.59 94 ARG A C 1
ATOM 747 O O . ARG A 1 94 ? 9.317 33.518 -16.359 1.00 59.59 94 ARG A O 1
ATOM 754 N N . VAL A 1 95 ? 11.173 32.423 -16.997 1.00 65.69 95 VAL A N 1
ATOM 755 C CA . VAL A 1 95 ? 11.383 31.700 -15.734 1.00 65.69 95 VAL A CA 1
ATOM 756 C C . VAL A 1 95 ? 12.659 32.227 -15.088 1.00 65.69 95 VAL A C 1
ATOM 758 O O . VAL A 1 95 ? 13.736 32.127 -15.672 1.00 65.69 95 VAL A O 1
ATOM 761 N N . GLN A 1 96 ? 12.540 32.805 -13.895 1.00 57.59 96 GLN A N 1
ATOM 762 C CA . GLN A 1 96 ? 13.679 33.237 -13.087 1.00 57.59 96 GLN A CA 1
ATOM 763 C C . GLN A 1 96 ? 14.096 32.098 -12.151 1.00 57.59 96 GLN A C 1
ATOM 765 O O . GLN A 1 96 ? 13.243 31.417 -11.579 1.00 57.59 96 GLN A O 1
ATOM 770 N N . MET A 1 97 ? 15.402 31.872 -11.993 1.00 54.53 97 MET A N 1
ATOM 771 C CA . MET A 1 97 ? 15.890 30.927 -10.988 1.00 54.53 97 MET A CA 1
ATOM 772 C C . MET A 1 97 ? 15.590 31.480 -9.592 1.00 54.53 97 MET A C 1
ATOM 774 O O . MET A 1 97 ? 16.050 32.566 -9.241 1.00 54.53 97 MET A O 1
ATOM 778 N N . ILE A 1 98 ? 14.824 30.728 -8.803 1.00 63.28 98 ILE A N 1
ATOM 779 C CA . ILE A 1 98 ? 14.648 30.998 -7.375 1.00 63.28 98 ILE A CA 1
ATOM 780 C C . ILE A 1 98 ? 15.984 30.639 -6.716 1.00 63.28 98 ILE A C 1
ATOM 782 O O . ILE A 1 98 ? 16.425 29.496 -6.837 1.00 63.28 98 ILE A O 1
ATOM 786 N N . LYS A 1 99 ? 16.666 31.621 -6.111 1.00 58.78 99 LYS A N 1
ATOM 787 C CA . LYS A 1 99 ? 18.007 31.431 -5.530 1.00 58.78 99 LYS A CA 1
ATOM 788 C C . LYS A 1 99 ? 18.018 30.449 -4.358 1.00 58.78 99 LYS A C 1
ATOM 790 O O . LYS A 1 99 ? 19.031 29.789 -4.171 1.00 58.78 99 LYS A O 1
ATOM 795 N N . ASP A 1 100 ? 16.891 30.294 -3.665 1.00 57.56 100 ASP A N 1
ATOM 796 C CA . ASP A 1 100 ? 16.766 29.423 -2.501 1.00 57.56 100 ASP A CA 1
ATOM 797 C C . ASP A 1 100 ? 15.489 28.580 -2.577 1.00 57.56 100 ASP A C 1
ATOM 799 O O . ASP A 1 100 ? 14.412 29.061 -2.930 1.00 57.56 100 ASP A O 1
ATOM 803 N N . ASN A 1 101 ? 15.653 27.288 -2.297 1.00 52.16 101 ASN A N 1
ATOM 804 C CA . ASN A 1 101 ? 14.652 26.229 -2.375 1.00 52.16 101 ASN A CA 1
ATOM 805 C C . ASN A 1 101 ? 13.362 26.566 -1.588 1.00 52.16 101 ASN A C 1
ATOM 807 O O . ASN A 1 101 ? 13.415 26.596 -0.360 1.00 52.16 101 ASN A O 1
ATOM 811 N N . PRO A 1 102 ? 12.194 26.760 -2.236 1.00 59.09 102 PRO A N 1
ATOM 812 C CA . PRO A 1 102 ? 10.959 27.090 -1.525 1.00 59.09 102 PRO A CA 1
ATOM 813 C C . PRO A 1 102 ? 10.176 25.869 -1.010 1.00 59.09 102 PRO A C 1
ATOM 815 O O . PRO A 1 102 ? 9.094 26.053 -0.461 1.00 59.09 102 PRO A O 1
ATOM 818 N N . TYR A 1 103 ? 10.680 24.636 -1.159 1.00 54.91 103 TYR A N 1
ATOM 819 C CA . TYR A 1 103 ? 9.984 23.438 -0.677 1.00 54.91 103 TYR A CA 1
ATOM 820 C C . TYR A 1 103 ? 10.944 22.438 -0.019 1.00 54.91 103 TYR A C 1
ATOM 822 O O . TYR A 1 103 ? 11.516 21.581 -0.689 1.00 54.91 103 TYR A O 1
ATOM 830 N N . CYS A 1 104 ? 11.082 22.546 1.304 1.00 33.12 104 CYS A N 1
ATOM 831 C CA . CYS A 1 104 ? 11.442 21.453 2.211 1.00 33.12 104 CYS A CA 1
ATOM 832 C C . CYS A 1 104 ? 10.732 21.692 3.558 1.00 33.12 104 CYS A C 1
ATOM 834 O O . CYS A 1 104 ? 11.202 22.490 4.366 1.00 33.12 104 CYS A O 1
ATOM 836 N N . LEU A 1 105 ? 9.603 21.011 3.764 1.00 33.75 105 LEU A N 1
ATOM 837 C CA . LEU A 1 105 ? 9.104 20.555 5.065 1.00 33.75 105 LEU A CA 1
ATOM 838 C C . LEU A 1 105 ? 8.988 19.035 4.966 1.00 33.75 105 LEU A C 1
ATOM 840 O O . LEU A 1 105 ? 8.518 18.580 3.895 1.00 33.75 105 LEU A O 1
#

Sequence (105 aa):
MFSGVDKTVEALLHGQDCANHLKMQLENHETRSLQTEVLVETVLDSFSIALSFFMSITSRHHESSSQNMFSKSLKRCYYRCAYADDQNCHATQRVQMIKDNPYCL

Radius of gyration: 22.53 Å; chains: 1; bounding box: 44×52×56 Å

pLDDT: mean 72.37, std 18.34, range [33.12, 97.38]

Secondary structure (DSSP, 8-state):
--HHHHHHHHHHHHHHHHHHHHHHHHHTT----HHHHHHHHHHHHHHHHHHHHHHHHHHHT--SS----S------PPP--TTTTTTT-------PPPSS-S---

Foldseek 3Di:
DPVLVVLLVVLQVQLVVLVVVLVVCVVVVVPDDPSNVVSVVSNVVSVVSNVVSVVVVVVVVPPDDDDDDDDPPPPPDDDDDPCVPPPVDPDDDDDDDDPDDPDDD

InterPro domains:
  IPR003657 WRKY domain [PF03106] (72-102)
  IPR036576 WRKY domain superfamily [SSF118290] (71-103)

Organism: Arabidopsis lyrata subsp. lyrata (NCBI:txid81972)